Protein AF-A0A3P7LCR5-F1 (afdb_monomer_lite)

Sequence (101 aa):
MHDMRIAHLDLRPETILLQDTKLKLADFGQSRRLLRGLITGKIEGKIFSILTGISPFHGDSDRETLENVSNCAYSVKGEEWQPFTPEAADFVKSLLKEIPG

pLDDT: mean 75.98, std 11.28, range [44.53, 92.38]

InterPro domains:
  IPR000719 Protein kinase domain [PS50011] (1-101)
  IPR011009 Protein kinase-like domain superfamily [SSF56112] (1-97)

Foldseek 3Di:
DVVQQKDQLDDDPVQFDDDPNDTDGHDSVVMDHDDVQDDPDDRFLVLVCVQQVDGQLDDPDPVSSVVCSVVVNGDCPDPSNVVDDPVSVVVSCVSSDDRDD

Secondary structure (DSSP, 8-state):
-GGGTEE-S---GGGEEEETTEEEE--GGG-EEPBTTB--S----HHHHHHHSS-TT--SSHHHHHHHHHTT---S-SGGGTTS-HHHHHHHHHHS-----

Organism: Strongylus vulgaris (NCBI:txid40348)

Radius of gyration: 15.04 Å; chains: 1; bounding box: 44×30×28 Å

Structure (mmCIF, N/CA/C/O backbone):
data_AF-A0A3P7LCR5-F1
#
_entry.id   AF-A0A3P7LCR5-F1
#
loop_
_atom_site.group_PDB
_atom_site.id
_atom_site.type_symbol
_atom_site.label_atom_id
_atom_site.label_alt_id
_atom_site.label_comp_id
_atom_site.label_asym_id
_atom_site.label_entity_id
_atom_site.label_seq_id
_atom_site.pdbx_PDB_ins_code
_atom_site.Cartn_x
_atom_site.Cartn_y
_atom_site.Cartn_z
_atom_site.occupancy
_atom_site.B_iso_or_equiv
_atom_site.auth_seq_id
_atom_site.auth_comp_id
_atom_site.auth_asym_id
_atom_site.auth_atom_id
_atom_site.pdbx_PDB_model_num
ATOM 1 N N . MET A 1 1 ? -13.464 -10.059 -1.467 1.00 74.56 1 MET A N 1
ATOM 2 C CA . MET A 1 1 ? -13.281 -10.198 -2.937 1.00 74.56 1 MET A CA 1
ATOM 3 C C . MET A 1 1 ? -12.328 -11.328 -3.307 1.00 74.56 1 MET A C 1
ATOM 5 O O . MET A 1 1 ? -12.598 -12.022 -4.280 1.00 74.56 1 MET A O 1
ATOM 9 N N . HIS A 1 2 ? -11.250 -11.552 -2.548 1.00 75.56 2 HIS A N 1
ATOM 10 C CA . HIS A 1 2 ? -10.301 -12.635 -2.834 1.00 75.56 2 HIS A CA 1
ATOM 11 C C . HIS A 1 2 ? -10.913 -14.044 -2.743 1.00 75.56 2 HIS A C 1
ATOM 13 O O . HIS A 1 2 ? -10.542 -14.892 -3.548 1.00 75.56 2 HIS A O 1
ATOM 19 N N . ASP A 1 3 ? -11.943 -14.260 -1.916 1.00 75.50 3 ASP A N 1
ATOM 20 C CA . ASP A 1 3 ? -12.720 -15.518 -1.910 1.00 75.50 3 ASP A CA 1
ATOM 21 C C . ASP A 1 3 ? -13.408 -15.800 -3.255 1.00 75.50 3 ASP A C 1
ATOM 23 O O . ASP A 1 3 ? -13.591 -16.945 -3.655 1.00 75.50 3 ASP A O 1
ATOM 27 N N . MET A 1 4 ? -13.729 -14.741 -4.004 1.00 77.06 4 MET A N 1
ATOM 28 C CA . MET A 1 4 ? -14.276 -14.821 -5.362 1.00 77.06 4 MET A CA 1
ATOM 29 C C . MET A 1 4 ? -13.181 -14.819 -6.438 1.00 77.06 4 MET A C 1
ATOM 31 O O . MET A 1 4 ? -13.481 -14.749 -7.629 1.00 77.06 4 MET A O 1
ATOM 35 N N . ARG A 1 5 ? -11.906 -14.880 -6.033 1.00 75.12 5 ARG A N 1
ATOM 36 C CA . ARG A 1 5 ? -10.725 -14.750 -6.895 1.00 75.12 5 ARG A CA 1
ATOM 37 C C . ARG A 1 5 ? -10.721 -13.455 -7.707 1.00 75.12 5 ARG A C 1
ATOM 39 O O . ARG A 1 5 ? -10.341 -13.480 -8.867 1.00 75.12 5 ARG A O 1
ATOM 46 N N . ILE A 1 6 ? -11.144 -12.325 -7.143 1.00 77.19 6 ILE A N 1
ATOM 47 C CA . ILE A 1 6 ? -11.107 -11.019 -7.827 1.00 77.19 6 ILE A CA 1
ATOM 48 C C . ILE A 1 6 ? -10.173 -10.081 -7.069 1.00 77.19 6 ILE A C 1
ATOM 50 O O . ILE A 1 6 ? -10.373 -9.866 -5.874 1.00 77.19 6 ILE A O 1
ATOM 54 N N . ALA A 1 7 ? -9.198 -9.504 -7.769 1.00 78.94 7 ALA A N 1
ATOM 55 C CA . ALA A 1 7 ? -8.350 -8.425 -7.273 1.00 78.94 7 ALA A CA 1
ATOM 56 C C . ALA A 1 7 ? -8.829 -7.078 -7.829 1.00 78.94 7 ALA A C 1
ATOM 58 O O . ALA A 1 7 ? -9.170 -6.994 -9.007 1.00 78.94 7 ALA A O 1
ATOM 59 N N . HIS A 1 8 ? -8.853 -6.039 -6.988 1.00 82.62 8 HIS A N 1
ATOM 60 C CA . HIS A 1 8 ? -9.349 -4.707 -7.363 1.00 82.62 8 HIS A CA 1
ATOM 61 C C . HIS A 1 8 ? -8.360 -3.916 -8.238 1.00 82.62 8 HIS A C 1
ATOM 63 O O . HIS A 1 8 ? -8.770 -3.188 -9.134 1.00 82.62 8 HIS A O 1
ATOM 69 N N . LEU A 1 9 ? -7.057 -4.087 -7.979 1.00 77.69 9 LEU A N 1
ATOM 70 C CA . LEU A 1 9 ? -5.901 -3.469 -8.659 1.00 77.69 9 LEU A CA 1
ATOM 71 C C . LEU A 1 9 ? -5.782 -1.939 -8.603 1.00 77.69 9 LEU A C 1
ATOM 73 O O . LEU A 1 9 ? -4.734 -1.414 -8.959 1.00 77.69 9 LEU A O 1
ATOM 77 N N . ASP A 1 10 ? -6.798 -1.228 -8.122 1.00 79.38 10 ASP A N 1
ATOM 78 C CA . ASP A 1 10 ? -6.751 0.234 -8.007 1.00 79.38 10 ASP A CA 1
ATOM 79 C C . ASP A 1 10 ? -7.285 0.739 -6.661 1.00 79.38 10 ASP A C 1
ATOM 81 O O . ASP A 1 10 ? -8.163 1.587 -6.600 1.00 79.38 10 ASP A O 1
ATOM 85 N N . LEU A 1 11 ? -6.790 0.174 -5.557 1.00 76.25 11 LEU A N 1
ATOM 86 C CA . LEU A 1 11 ? -7.156 0.652 -4.221 1.00 76.25 11 LEU A CA 1
ATOM 87 C C . LEU A 1 11 ? -6.486 1.999 -3.934 1.00 76.25 11 LEU A C 1
ATOM 89 O O . LEU A 1 11 ? -5.261 2.088 -3.838 1.00 76.25 11 LEU A O 1
ATOM 93 N N . ARG A 1 12 ? -7.312 3.033 -3.779 1.00 75.31 12 ARG A N 1
ATOM 94 C CA . ARG A 1 12 ? -6.929 4.401 -3.398 1.00 75.31 12 ARG A CA 1
ATOM 95 C C . ARG A 1 12 ? -8.018 5.033 -2.516 1.00 75.31 12 ARG A C 1
ATOM 97 O O . ARG A 1 12 ? -9.157 4.565 -2.582 1.00 75.31 12 ARG A O 1
ATOM 104 N N . PRO A 1 13 ? -7.730 6.068 -1.706 1.00 76.75 13 PRO A N 1
ATOM 105 C CA . PRO A 1 13 ? -8.726 6.719 -0.852 1.00 76.75 13 PRO A CA 1
ATOM 106 C C . PRO A 1 13 ? -10.002 7.119 -1.597 1.00 76.75 13 PRO A C 1
ATOM 108 O O . PRO A 1 13 ? -11.097 6.909 -1.091 1.00 76.75 13 PRO A O 1
ATOM 111 N N . GLU A 1 14 ? -9.876 7.588 -2.839 1.00 82.00 14 GLU A N 1
ATOM 112 C CA . GLU A 1 14 ? -11.000 7.998 -3.687 1.00 82.00 14 GLU A CA 1
ATOM 113 C C . GLU A 1 14 ? -11.927 6.831 -4.066 1.00 82.00 14 GLU A C 1
ATOM 115 O O . GLU A 1 14 ? -13.099 7.036 -4.374 1.00 82.00 14 GLU A O 1
ATOM 120 N N . THR A 1 15 ? -11.417 5.597 -4.024 1.00 85.75 15 THR A N 1
ATOM 121 C CA . THR A 1 15 ? -12.181 4.369 -4.299 1.00 85.75 15 THR A CA 1
ATOM 122 C C . THR A 1 15 ? -12.855 3.790 -3.053 1.00 85.75 15 THR A C 1
ATOM 124 O O . THR A 1 15 ? -13.617 2.831 -3.160 1.00 85.75 15 THR A O 1
ATOM 127 N N . ILE A 1 16 ? -12.607 4.361 -1.867 1.00 85.94 16 ILE A N 1
ATOM 128 C CA . ILE A 1 16 ? -13.212 3.945 -0.597 1.00 85.94 16 ILE A CA 1
ATOM 129 C C . ILE A 1 16 ? -14.275 4.977 -0.214 1.00 85.94 16 ILE A C 1
ATOM 131 O O . ILE A 1 16 ? -13.981 6.054 0.294 1.00 85.94 16 ILE A O 1
ATOM 135 N N . LEU A 1 17 ? -15.537 4.635 -0.447 1.00 86.19 17 LEU A N 1
ATOM 136 C CA . LEU A 1 17 ? -16.679 5.504 -0.190 1.00 86.19 17 LEU A CA 1
ATOM 137 C C . LEU A 1 17 ? -17.314 5.190 1.165 1.00 86.19 17 LEU A C 1
ATOM 139 O O . LEU A 1 17 ? -17.428 4.027 1.552 1.00 86.19 17 LEU A O 1
ATOM 143 N N . LEU A 1 18 ? -17.798 6.217 1.860 1.00 86.38 18 LEU A N 1
ATOM 144 C CA . LEU A 1 18 ? -18.623 6.060 3.056 1.00 86.38 18 LEU A CA 1
ATOM 145 C C . LEU A 1 18 ? -20.099 6.216 2.676 1.00 86.38 18 LEU A C 1
ATOM 147 O O . LEU A 1 18 ? -20.509 7.268 2.192 1.00 86.38 18 LEU A O 1
ATOM 151 N N . GLN A 1 19 ? -20.899 5.174 2.904 1.00 86.50 19 GLN A N 1
ATOM 152 C CA . GLN A 1 19 ? -22.356 5.247 2.815 1.00 86.50 19 GLN A CA 1
ATOM 153 C C . GLN A 1 19 ? -22.951 4.894 4.176 1.00 86.50 19 GLN A C 1
ATOM 155 O O . GLN A 1 19 ? -22.766 3.779 4.668 1.00 86.50 19 GLN A O 1
ATOM 160 N N . ASP A 1 20 ? -23.659 5.851 4.773 1.00 91.81 20 ASP A N 1
ATOM 161 C CA . ASP A 1 20 ? -24.109 5.802 6.163 1.00 91.81 20 ASP A CA 1
ATOM 162 C C . ASP A 1 20 ? -22.917 5.555 7.110 1.00 91.81 20 ASP A C 1
ATOM 164 O O . ASP A 1 20 ? -22.062 6.419 7.283 1.00 91.81 20 ASP A O 1
ATOM 168 N N . THR A 1 21 ? -22.821 4.354 7.680 1.00 87.00 21 THR A N 1
ATOM 169 C CA . THR A 1 21 ? -21.734 3.901 8.564 1.00 87.00 21 THR A CA 1
ATOM 170 C C . THR A 1 21 ? -20.903 2.774 7.951 1.00 87.00 21 THR A C 1
ATOM 172 O O . THR A 1 21 ? -20.118 2.122 8.641 1.00 87.00 21 THR A O 1
ATOM 175 N N . LYS A 1 22 ? -21.086 2.497 6.655 1.00 74.69 22 LYS A N 1
ATOM 176 C CA . LYS A 1 22 ? -20.437 1.386 5.957 1.00 74.69 22 LYS A CA 1
ATOM 177 C C . LYS A 1 22 ? -19.476 1.909 4.900 1.00 74.69 22 LYS A C 1
ATOM 179 O O . LYS A 1 22 ? -19.874 2.631 3.987 1.00 74.69 22 LYS A O 1
ATOM 184 N N . LEU A 1 23 ? -18.221 1.477 4.996 1.00 81.88 23 LEU A N 1
ATOM 185 C CA . LEU A 1 23 ? -17.247 1.651 3.924 1.00 81.88 23 LEU A CA 1
ATOM 186 C C . LEU A 1 23 ? -17.595 0.723 2.754 1.00 81.88 23 LEU A C 1
ATOM 188 O O . LEU A 1 23 ? -17.915 -0.454 2.947 1.00 81.88 23 LEU A O 1
ATOM 192 N N . LYS A 1 24 ? -17.528 1.256 1.538 1.00 84.56 24 LYS A N 1
ATOM 193 C CA . LYS A 1 24 ? -17.770 0.547 0.283 1.00 84.56 24 LYS A CA 1
ATOM 194 C C . LYS A 1 24 ? -16.639 0.828 -0.691 1.00 84.56 24 LYS A C 1
ATOM 196 O O . LYS A 1 24 ? -16.185 1.958 -0.805 1.00 84.56 24 LYS A O 1
ATOM 201 N N . LEU A 1 25 ? -16.219 -0.202 -1.415 1.00 85.38 25 LEU A N 1
ATOM 202 C CA . LEU A 1 25 ? -15.297 -0.039 -2.533 1.00 85.38 25 LEU A CA 1
ATOM 203 C C . LEU A 1 25 ? -16.069 0.366 -3.790 1.00 85.38 25 LEU A C 1
ATOM 205 O O . LEU A 1 25 ? -17.168 -0.139 -4.038 1.00 85.38 25 LEU A O 1
ATOM 209 N N . ALA A 1 26 ? -15.482 1.265 -4.566 1.00 86.50 26 ALA A N 1
ATOM 210 C CA . ALA A 1 26 ? -15.964 1.747 -5.849 1.00 86.50 26 ALA A CA 1
ATOM 211 C C . ALA A 1 26 ? -14.837 1.696 -6.890 1.00 86.50 26 ALA A C 1
ATOM 213 O O . ALA A 1 26 ? -13.687 1.451 -6.552 1.00 86.50 26 ALA A O 1
ATOM 214 N N . ASP A 1 27 ? -15.181 1.947 -8.152 1.00 86.69 27 ASP A N 1
ATOM 215 C CA . ASP A 1 27 ? -14.243 1.941 -9.283 1.00 86.69 27 ASP A CA 1
ATOM 216 C C . ASP A 1 27 ? -13.533 0.594 -9.526 1.00 86.69 27 ASP A C 1
ATOM 218 O O . ASP A 1 27 ? -12.323 0.421 -9.401 1.00 86.69 27 ASP A O 1
ATOM 222 N N . PHE A 1 28 ? -14.321 -0.386 -9.967 1.00 88.31 28 PHE A N 1
ATOM 223 C CA . PHE A 1 28 ? -13.831 -1.712 -10.341 1.00 88.31 28 PHE A CA 1
ATOM 224 C C . PHE A 1 28 ? -13.263 -1.763 -11.770 1.00 88.31 28 PHE A C 1
ATOM 226 O O . PHE A 1 28 ? -13.058 -2.858 -12.299 1.00 88.31 28 PHE A O 1
ATOM 233 N N . GLY A 1 29 ? -12.999 -0.620 -12.422 1.00 85.75 29 GLY A N 1
ATOM 234 C CA . GLY A 1 29 ? -12.548 -0.579 -13.821 1.00 85.75 29 GLY A CA 1
ATOM 235 C C . GLY A 1 29 ? -11.252 -1.363 -14.065 1.00 85.75 29 GLY A C 1
ATOM 236 O O . GLY A 1 29 ? -11.065 -1.982 -15.117 1.00 85.75 29 GLY A O 1
ATOM 237 N N . GLN A 1 30 ? -10.387 -1.425 -13.051 1.00 79.75 30 GLN A N 1
ATOM 238 C CA . GLN A 1 30 ? -9.142 -2.196 -13.092 1.00 79.75 30 GLN A CA 1
ATOM 239 C C . GLN A 1 30 ? -9.233 -3.575 -12.447 1.00 79.75 30 GLN A C 1
ATOM 241 O O . GLN A 1 30 ? -8.256 -4.319 -12.462 1.00 79.75 30 GLN A O 1
ATOM 246 N N . SER A 1 31 ? -10.400 -3.982 -11.952 1.00 83.94 31 SER A N 1
ATOM 247 C CA . SER A 1 31 ? -10.535 -5.286 -11.311 1.00 83.94 31 SER A CA 1
ATOM 248 C C . SER A 1 31 ? -10.275 -6.430 -12.294 1.00 83.94 31 SER A C 1
ATOM 250 O O . SER A 1 31 ? -10.674 -6.382 -13.463 1.00 83.94 31 SER A O 1
ATOM 252 N N . ARG A 1 32 ? -9.598 -7.485 -11.831 1.00 76.81 32 ARG A N 1
ATOM 253 C CA . ARG A 1 32 ? -9.287 -8.684 -12.625 1.00 76.81 32 ARG A CA 1
ATOM 254 C C . ARG A 1 32 ? -9.529 -9.951 -11.820 1.00 76.81 32 ARG A C 1
ATOM 256 O O . ARG A 1 32 ? -9.290 -9.999 -10.613 1.00 76.81 32 ARG A O 1
ATOM 263 N N . ARG A 1 33 ? -9.986 -11.001 -12.508 1.00 77.19 33 ARG A N 1
ATOM 264 C CA . ARG A 1 33 ? -10.121 -12.333 -11.918 1.00 77.19 33 ARG A CA 1
ATOM 265 C C . ARG A 1 33 ? -8.761 -13.026 -11.900 1.00 77.19 33 ARG A C 1
ATOM 267 O O . ARG A 1 33 ? -8.111 -13.142 -12.932 1.00 77.19 33 ARG A O 1
ATOM 274 N N . LEU A 1 34 ? -8.368 -13.502 -10.730 1.00 66.94 34 LEU A N 1
ATOM 275 C CA . LEU A 1 34 ? -7.160 -14.273 -10.494 1.00 66.94 34 LEU A CA 1
ATOM 276 C C . LEU A 1 34 ? -7.327 -15.671 -11.084 1.00 66.94 34 LEU A C 1
ATOM 278 O O . LEU A 1 34 ? -8.224 -16.428 -10.693 1.00 66.94 34 LEU A O 1
ATOM 282 N N . LEU A 1 35 ? -6.435 -16.037 -11.997 1.00 62.81 35 LEU A N 1
ATOM 283 C CA . LEU A 1 35 ? -6.290 -17.410 -12.466 1.00 62.81 35 LEU A CA 1
ATOM 284 C C . LEU A 1 35 ? -5.122 -18.030 -11.703 1.00 62.81 35 LEU A C 1
ATOM 286 O O . LEU A 1 35 ? -4.006 -17.530 -11.758 1.00 62.81 35 LEU A O 1
ATOM 290 N N . ARG A 1 36 ? -5.394 -19.102 -10.949 1.00 64.56 36 ARG A N 1
ATOM 291 C CA . ARG A 1 36 ? -4.402 -19.790 -10.095 1.00 64.56 36 ARG A CA 1
ATOM 292 C C . ARG A 1 36 ? -3.707 -18.888 -9.057 1.00 64.56 36 ARG A C 1
ATOM 294 O O . ARG A 1 36 ? -2.610 -19.195 -8.630 1.00 64.56 36 ARG A O 1
ATOM 301 N N . GLY A 1 37 ? -4.350 -17.797 -8.639 1.00 55.97 37 GLY A N 1
ATOM 302 C CA . GLY A 1 37 ? -3.786 -16.860 -7.659 1.00 55.97 37 GLY A CA 1
ATOM 303 C C . GLY A 1 37 ? -2.873 -15.788 -8.257 1.00 55.97 37 GLY A C 1
ATOM 304 O O . GLY A 1 37 ? -2.521 -14.857 -7.545 1.00 55.97 37 GLY A O 1
ATOM 305 N N . LEU A 1 38 ? -2.568 -15.850 -9.558 1.00 53.47 38 LEU A N 1
ATOM 306 C CA . LEU A 1 38 ? -1.705 -14.880 -10.227 1.00 53.47 38 LEU A CA 1
ATOM 307 C C . LEU A 1 38 ? -2.520 -13.732 -10.835 1.00 53.47 38 LEU A C 1
ATOM 309 O O . LEU A 1 38 ? -3.494 -13.945 -11.566 1.00 53.47 38 LEU A O 1
ATOM 313 N N . ILE A 1 39 ? -2.081 -12.505 -10.551 1.00 53.12 39 ILE A N 1
ATOM 314 C CA . ILE A 1 39 ? -2.414 -11.318 -11.340 1.00 53.12 39 ILE A CA 1
ATOM 315 C C . ILE A 1 39 ? -1.339 -11.220 -12.418 1.00 53.12 39 ILE A C 1
ATOM 317 O O . ILE A 1 39 ? -0.183 -10.945 -12.118 1.00 53.12 39 ILE A O 1
ATOM 321 N N . THR A 1 40 ? -1.690 -11.435 -13.682 1.00 47.91 40 THR A N 1
ATOM 322 C CA . THR A 1 40 ? -0.771 -11.156 -14.792 1.00 47.91 40 THR A CA 1
ATOM 323 C C . THR A 1 40 ? -0.785 -9.648 -15.061 1.00 47.91 40 THR A C 1
ATOM 325 O O . THR A 1 40 ? -1.631 -9.164 -15.814 1.00 47.91 40 THR A O 1
ATOM 328 N N . GLY A 1 41 ? 0.080 -8.882 -14.391 1.00 51.12 41 GLY A N 1
ATOM 329 C CA . GLY A 1 41 ? 0.161 -7.427 -14.558 1.00 51.12 41 GLY A CA 1
ATOM 330 C C . GLY A 1 41 ? 1.118 -6.744 -13.579 1.00 51.12 41 GLY A C 1
ATOM 331 O O . GLY A 1 41 ? 1.499 -7.317 -12.565 1.00 51.12 41 GLY A O 1
ATOM 332 N N . LYS A 1 42 ? 1.508 -5.506 -13.895 1.00 48.09 42 LYS A N 1
ATOM 333 C CA . LYS A 1 42 ? 2.380 -4.668 -13.063 1.00 48.09 42 LYS A CA 1
ATOM 334 C C . LYS A 1 42 ? 1.625 -4.236 -11.798 1.00 48.09 42 LYS A C 1
ATOM 336 O O . LYS A 1 42 ? 0.598 -3.569 -11.904 1.00 48.09 42 LYS A O 1
ATOM 341 N N . ILE A 1 43 ? 2.110 -4.624 -10.619 1.00 51.97 43 ILE A N 1
ATOM 342 C CA . ILE A 1 43 ? 1.566 -4.157 -9.337 1.00 51.97 43 ILE A CA 1
ATOM 343 C C . ILE A 1 43 ? 2.223 -2.811 -9.024 1.00 51.97 43 ILE A C 1
ATOM 345 O O . ILE A 1 43 ? 3.429 -2.737 -8.810 1.00 51.97 43 ILE A O 1
ATOM 349 N N . GLU A 1 44 ? 1.441 -1.734 -9.027 1.00 56.28 44 GLU A N 1
ATOM 350 C CA . GLU A 1 44 ? 1.913 -0.404 -8.634 1.00 56.28 44 GLU A CA 1
ATOM 351 C C . GLU A 1 44 ? 1.523 -0.155 -7.172 1.00 56.28 44 GLU A C 1
ATOM 353 O O . GLU A 1 44 ? 0.341 -0.123 -6.830 1.00 56.28 44 GLU A O 1
ATOM 358 N N . GLY A 1 45 ? 2.514 -0.016 -6.287 1.00 58.09 45 GLY A N 1
ATOM 359 C CA . GLY A 1 45 ? 2.325 0.138 -4.840 1.00 58.09 45 GLY A CA 1
ATOM 360 C C . GLY A 1 45 ? 1.815 1.522 -4.419 1.00 58.09 45 GLY A C 1
ATOM 361 O O . GLY A 1 45 ? 2.470 2.216 -3.646 1.00 58.09 45 GLY A O 1
ATOM 362 N N . LYS A 1 46 ? 0.637 1.921 -4.914 1.00 64.62 46 LYS A N 1
ATOM 363 C CA . LYS A 1 46 ? 0.062 3.266 -4.731 1.00 64.62 46 LYS A CA 1
ATOM 364 C C . LYS A 1 46 ? -0.232 3.628 -3.269 1.00 64.62 46 LYS A C 1
ATOM 366 O O . LYS A 1 46 ? -0.141 4.793 -2.899 1.00 64.62 46 LYS A O 1
ATOM 371 N N . ILE A 1 47 ? -0.557 2.655 -2.417 1.00 64.31 47 ILE A N 1
ATOM 372 C CA . ILE A 1 47 ? -0.881 2.914 -1.001 1.00 64.31 47 ILE A CA 1
ATOM 373 C C . ILE A 1 47 ? 0.359 3.293 -0.188 1.00 64.31 47 ILE A C 1
ATOM 375 O O . ILE A 1 47 ? 0.274 4.191 0.644 1.00 64.31 47 ILE A O 1
ATOM 379 N N . PHE A 1 48 ? 1.515 2.683 -0.469 1.00 65.50 48 PHE A N 1
ATOM 380 C CA . PHE A 1 48 ? 2.775 3.078 0.164 1.00 65.50 48 PHE A CA 1
ATOM 381 C C . PHE A 1 48 ? 3.078 4.548 -0.150 1.00 65.50 48 PHE A C 1
ATOM 383 O O . PHE A 1 48 ? 3.283 5.338 0.766 1.00 65.50 48 PHE A O 1
ATOM 390 N N . SER A 1 49 ? 2.985 4.937 -1.427 1.00 63.56 49 SER A N 1
ATOM 391 C CA . SER A 1 49 ? 3.232 6.320 -1.848 1.00 63.56 49 SER A CA 1
ATOM 392 C C . SER A 1 49 ? 2.239 7.335 -1.292 1.00 63.56 49 SER A C 1
ATOM 394 O O . SER A 1 49 ? 2.595 8.494 -1.136 1.00 63.56 49 SER A O 1
ATOM 396 N N . ILE A 1 50 ? 1.008 6.929 -0.975 1.00 68.75 50 ILE A N 1
ATOM 397 C CA . ILE A 1 50 ? 0.022 7.829 -0.359 1.00 68.75 50 ILE A CA 1
ATOM 398 C C . ILE A 1 50 ? 0.360 8.101 1.108 1.00 68.75 50 ILE A C 1
ATOM 400 O O . ILE A 1 50 ? 0.123 9.206 1.584 1.00 68.75 50 ILE A O 1
ATOM 404 N N . LEU A 1 51 ? 0.909 7.114 1.821 1.00 69.88 51 LEU A N 1
ATOM 405 C CA . LEU A 1 51 ? 1.302 7.296 3.216 1.00 69.88 51 LEU A CA 1
ATOM 406 C C . LEU A 1 51 ? 2.601 8.092 3.321 1.00 69.88 51 LEU A C 1
ATOM 408 O O . LEU A 1 51 ? 2.652 9.083 4.034 1.00 69.88 51 LEU A O 1
ATOM 412 N N . THR A 1 52 ? 3.639 7.699 2.587 1.00 73.75 52 THR A N 1
ATOM 413 C CA . THR A 1 52 ? 4.981 8.272 2.771 1.00 73.75 52 THR A CA 1
ATOM 414 C C . THR A 1 52 ? 5.302 9.417 1.813 1.00 73.75 52 THR A C 1
ATOM 416 O O . THR A 1 52 ? 6.266 10.141 2.032 1.00 73.75 52 THR A O 1
ATOM 419 N N . GLY A 1 53 ? 4.540 9.575 0.725 1.00 74.44 53 GLY A N 1
ATOM 420 C CA . GLY A 1 53 ? 4.899 10.454 -0.394 1.00 74.44 53 GLY A CA 1
ATOM 421 C C . GLY A 1 53 ? 6.012 9.895 -1.292 1.00 74.44 53 GLY A C 1
ATOM 422 O O . GLY A 1 53 ? 6.432 10.571 -2.229 1.00 74.44 53 GLY A O 1
ATOM 423 N N . ILE A 1 54 ? 6.491 8.673 -1.029 1.00 76.12 54 ILE A N 1
ATOM 424 C CA . ILE A 1 54 ? 7.675 8.075 -1.660 1.00 76.12 54 ILE A CA 1
ATOM 425 C C . ILE A 1 54 ? 7.286 6.748 -2.327 1.00 76.12 54 ILE A C 1
ATOM 427 O O . ILE A 1 54 ? 6.427 6.015 -1.842 1.00 76.12 54 ILE A O 1
ATOM 431 N N . SER A 1 55 ? 7.900 6.415 -3.465 1.00 81.31 55 SER A N 1
ATOM 432 C CA . SER A 1 55 ? 7.709 5.094 -4.084 1.00 81.31 55 SER A CA 1
ATOM 433 C C . SER A 1 55 ? 8.189 3.979 -3.136 1.00 81.31 55 SER A C 1
ATOM 435 O O . SER A 1 55 ? 9.283 4.106 -2.593 1.00 81.31 5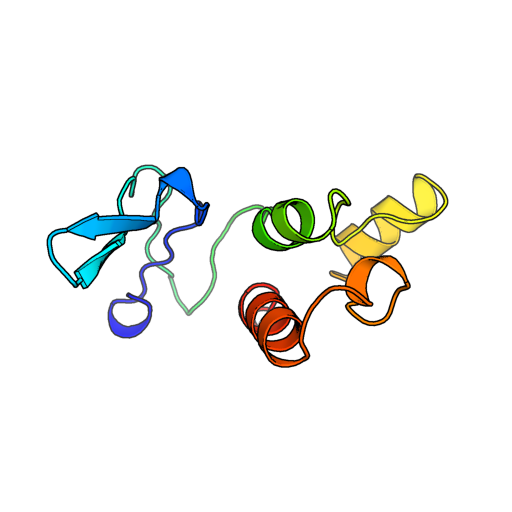5 SER A O 1
ATOM 437 N N . PRO A 1 56 ? 7.464 2.851 -2.982 1.00 78.94 56 PRO A N 1
ATOM 438 C CA . PRO A 1 56 ? 7.924 1.714 -2.170 1.00 78.94 56 PRO A CA 1
ATOM 439 C C . PRO A 1 56 ? 9.270 1.135 -2.620 1.00 78.94 56 PRO A C 1
ATOM 441 O O . PRO A 1 56 ? 9.944 0.485 -1.832 1.00 78.94 56 PRO A O 1
ATOM 444 N N . PHE A 1 57 ? 9.646 1.369 -3.880 1.00 84.19 57 PHE A N 1
ATOM 445 C CA . PHE A 1 57 ? 10.888 0.884 -4.479 1.00 84.19 57 PHE A CA 1
ATOM 446 C C . PHE A 1 57 ? 11.935 1.991 -4.649 1.00 84.19 57 PHE A C 1
ATOM 448 O O . PHE A 1 57 ? 12.901 1.802 -5.380 1.00 84.19 57 PH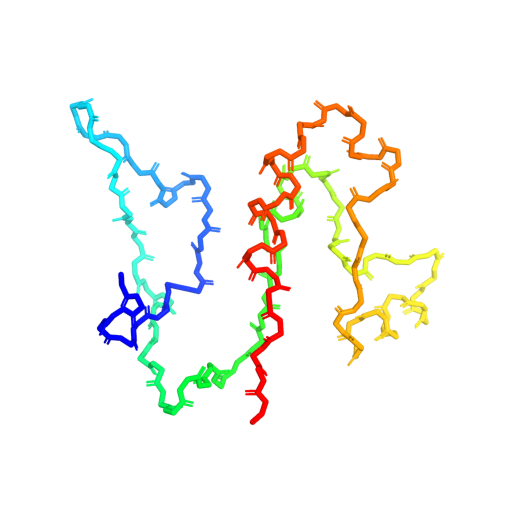E A O 1
ATOM 455 N N . HIS A 1 58 ? 11.724 3.166 -4.050 1.00 85.00 58 HIS A N 1
ATOM 456 C CA . HIS A 1 58 ? 12.686 4.262 -4.124 1.00 85.00 58 HIS A CA 1
ATOM 457 C C . HIS A 1 58 ? 14.033 3.829 -3.531 1.00 85.00 58 HIS A C 1
ATOM 459 O O . HIS A 1 58 ? 14.072 3.220 -2.465 1.00 85.00 58 HIS A O 1
ATOM 465 N N . GLY A 1 59 ? 15.116 4.123 -4.243 1.00 84.00 59 GLY A N 1
ATOM 466 C CA . GLY A 1 59 ? 16.488 4.024 -3.750 1.00 84.00 59 GLY A CA 1
ATOM 467 C C . GLY A 1 59 ? 17.231 5.334 -3.997 1.00 84.00 59 GLY A C 1
ATOM 468 O O . GLY A 1 59 ? 16.752 6.186 -4.751 1.00 84.00 59 GLY A O 1
ATOM 469 N N . ASP A 1 60 ? 18.425 5.468 -3.427 1.00 88.06 60 ASP A N 1
ATOM 470 C CA . ASP A 1 60 ? 19.255 6.678 -3.514 1.00 88.06 60 ASP A CA 1
ATOM 471 C C . ASP A 1 60 ? 19.795 6.924 -4.939 1.00 88.06 60 ASP A C 1
ATOM 473 O O . ASP A 1 60 ? 20.338 7.986 -5.252 1.00 88.06 60 ASP A O 1
ATOM 477 N N . SER A 1 61 ? 19.645 5.940 -5.834 1.00 90.88 61 SER A N 1
ATOM 478 C CA . SER A 1 61 ? 19.969 6.039 -7.258 1.00 90.88 61 SER A CA 1
ATOM 479 C C . SER A 1 61 ? 18.954 5.310 -8.144 1.00 90.88 61 SER A C 1
ATOM 481 O O . SER A 1 61 ? 18.246 4.402 -7.701 1.00 90.88 61 SER A O 1
ATOM 483 N N . ASP A 1 62 ? 18.940 5.637 -9.440 1.00 90.06 62 ASP A N 1
ATOM 484 C CA . ASP A 1 62 ? 18.128 4.928 -10.441 1.00 90.06 62 ASP A CA 1
ATOM 485 C C . ASP A 1 62 ? 18.452 3.428 -10.484 1.00 90.06 62 ASP A C 1
ATOM 487 O O . ASP A 1 62 ? 17.559 2.592 -10.612 1.00 90.06 62 ASP A O 1
ATOM 491 N N . ARG A 1 63 ? 19.738 3.076 -10.341 1.00 92.38 63 ARG A N 1
ATOM 492 C CA . ARG A 1 63 ? 20.208 1.684 -10.333 1.00 92.38 63 ARG A CA 1
ATOM 493 C C . ARG A 1 63 ? 19.600 0.908 -9.168 1.00 92.38 63 ARG A C 1
ATOM 495 O O . ARG A 1 63 ? 19.077 -0.181 -9.368 1.00 92.38 63 ARG A O 1
ATOM 502 N N . GLU A 1 64 ? 19.653 1.490 -7.976 1.00 88.88 64 GLU A N 1
ATOM 503 C CA . GLU A 1 64 ? 19.074 0.902 -6.769 1.00 88.88 64 GLU A CA 1
ATOM 504 C C . GLU A 1 64 ? 17.547 0.822 -6.861 1.00 88.88 64 GLU A C 1
ATOM 506 O O . GLU A 1 64 ? 16.964 -0.211 -6.553 1.00 88.88 64 GLU A O 1
ATOM 511 N N . THR A 1 65 ? 16.897 1.865 -7.385 1.00 86.12 65 THR A N 1
ATOM 512 C CA . THR A 1 65 ? 15.447 1.865 -7.622 1.00 86.12 65 THR A CA 1
ATOM 513 C C . THR A 1 65 ? 15.034 0.714 -8.548 1.00 86.12 65 THR A C 1
ATOM 515 O O . THR A 1 65 ? 14.063 0.006 -8.279 1.00 86.12 65 THR A O 1
ATOM 518 N N . LEU A 1 66 ? 15.781 0.480 -9.632 1.00 84.06 66 LEU A N 1
ATOM 519 C CA . LEU A 1 66 ? 15.529 -0.632 -10.553 1.00 84.06 66 LEU A CA 1
ATOM 520 C C . LEU A 1 66 ? 15.769 -2.002 -9.898 1.00 84.06 66 LEU A C 1
ATOM 522 O O . LEU A 1 66 ? 14.979 -2.922 -10.119 1.00 84.06 66 LEU A O 1
ATOM 526 N N . GLU A 1 67 ? 16.814 -2.140 -9.078 1.00 87.38 67 GLU A N 1
ATOM 527 C CA . GLU A 1 67 ? 17.065 -3.357 -8.289 1.00 87.38 67 GLU A CA 1
ATOM 528 C C . GLU A 1 67 ? 15.925 -3.626 -7.295 1.00 87.38 67 GLU A C 1
ATOM 530 O O . GLU A 1 67 ? 15.445 -4.759 -7.207 1.00 87.38 67 GLU A O 1
ATOM 535 N N . ASN A 1 68 ? 15.427 -2.592 -6.612 1.00 84.44 68 ASN A N 1
ATOM 536 C CA . ASN A 1 68 ? 14.302 -2.692 -5.684 1.00 84.44 68 ASN A CA 1
ATOM 537 C C . ASN A 1 68 ? 13.016 -3.133 -6.390 1.00 84.44 68 ASN A C 1
ATOM 539 O O . ASN A 1 68 ? 12.313 -4.011 -5.893 1.00 84.44 68 ASN A O 1
ATOM 543 N N . VAL A 1 69 ? 12.731 -2.601 -7.584 1.00 80.31 69 VAL A N 1
ATOM 544 C CA . VAL A 1 69 ? 11.598 -3.056 -8.408 1.00 80.31 69 VAL A CA 1
ATOM 545 C C . VAL A 1 69 ? 11.761 -4.524 -8.809 1.00 80.31 69 VAL A C 1
ATOM 547 O O . VAL A 1 69 ? 10.816 -5.299 -8.673 1.00 80.31 69 VAL A O 1
ATOM 550 N N . SER A 1 70 ? 12.945 -4.919 -9.290 1.00 78.44 70 SER A N 1
ATOM 551 C CA . SER A 1 70 ? 13.197 -6.288 -9.763 1.00 78.44 70 SER A CA 1
ATOM 552 C C . SER A 1 70 ? 13.077 -7.328 -8.652 1.00 78.44 70 SER A C 1
ATOM 554 O O . SER A 1 70 ? 12.609 -8.435 -8.902 1.00 78.44 70 SER A O 1
ATOM 556 N N . ASN A 1 71 ? 13.504 -6.977 -7.441 1.00 80.44 71 ASN A N 1
ATOM 557 C CA . ASN A 1 71 ? 13.478 -7.868 -6.283 1.00 80.44 71 ASN A CA 1
ATOM 558 C C . ASN A 1 71 ? 12.213 -7.705 -5.432 1.00 80.44 71 ASN A C 1
ATOM 560 O O . ASN A 1 71 ? 12.109 -8.333 -4.382 1.00 80.44 71 ASN A O 1
ATOM 564 N N . CYS A 1 72 ? 11.279 -6.839 -5.844 1.00 75.25 72 CYS A N 1
ATOM 565 C CA . CYS A 1 72 ? 10.134 -6.433 -5.027 1.00 75.25 72 CYS A CA 1
ATOM 566 C C . CYS A 1 72 ? 10.556 -5.998 -3.601 1.00 75.25 72 CYS A C 1
ATOM 568 O O . CYS A 1 72 ? 9.870 -6.273 -2.617 1.00 75.25 72 CYS A O 1
ATOM 570 N N . ALA A 1 73 ? 11.715 -5.345 -3.478 1.00 80.69 73 ALA A N 1
ATOM 571 C CA . ALA A 1 73 ? 12.303 -4.961 -2.203 1.00 80.69 73 ALA A CA 1
ATOM 572 C C . ALA A 1 73 ? 11.770 -3.593 -1.757 1.00 80.69 73 ALA A C 1
ATOM 574 O O . ALA A 1 73 ? 11.908 -2.600 -2.467 1.00 80.69 73 ALA A O 1
ATOM 575 N N . TYR A 1 74 ? 11.167 -3.551 -0.569 1.00 83.62 74 TYR A N 1
ATOM 576 C CA . TYR A 1 74 ? 10.667 -2.337 0.079 1.00 83.62 74 TYR A CA 1
ATOM 577 C C . TYR A 1 74 ? 10.899 -2.408 1.595 1.00 83.62 74 TYR A C 1
ATOM 579 O O . TYR A 1 74 ? 11.008 -3.493 2.173 1.00 83.62 74 TYR A O 1
ATOM 587 N N . SER A 1 75 ? 10.945 -1.252 2.261 1.00 82.69 75 SER A N 1
ATOM 588 C CA . SER A 1 75 ? 11.094 -1.146 3.717 1.00 82.69 75 SER A CA 1
ATOM 589 C C . SER A 1 75 ? 10.000 -0.267 4.311 1.00 82.69 75 SER A C 1
ATOM 591 O O . SER A 1 75 ? 9.630 0.750 3.741 1.00 82.69 75 SER A O 1
ATOM 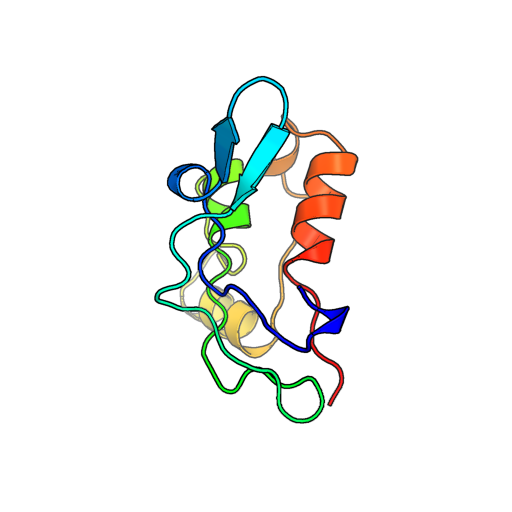593 N N . VAL A 1 76 ? 9.496 -0.657 5.481 1.00 82.50 76 VAL A N 1
ATOM 594 C CA . VAL A 1 76 ? 8.569 0.150 6.298 1.00 82.50 76 VAL A CA 1
ATOM 595 C C . VAL A 1 76 ? 9.199 0.562 7.632 1.00 82.50 76 VAL A C 1
ATOM 597 O O . VAL A 1 76 ? 8.521 0.709 8.645 1.00 82.50 76 VAL A O 1
ATOM 600 N N . LYS A 1 77 ? 10.535 0.635 7.656 1.00 82.06 77 LYS A N 1
ATOM 601 C CA . LYS A 1 77 ? 11.342 0.951 8.844 1.00 82.06 77 LYS A CA 1
ATOM 602 C C . LYS A 1 77 ? 12.131 2.263 8.716 1.00 82.06 77 LYS A C 1
ATOM 604 O O . LYS A 1 77 ? 12.919 2.556 9.608 1.00 82.06 77 LYS A O 1
ATOM 609 N N . GLY A 1 78 ? 11.976 2.997 7.613 1.00 81.31 78 GLY A N 1
ATOM 610 C CA . GLY A 1 78 ? 12.655 4.277 7.393 1.00 81.31 78 GLY A CA 1
ATOM 611 C C . GLY A 1 78 ? 12.067 5.424 8.225 1.00 81.31 78 GLY A C 1
ATOM 612 O O . GLY A 1 78 ? 11.028 5.267 8.870 1.00 81.31 78 GLY A O 1
ATOM 613 N N . GLU A 1 79 ? 12.736 6.580 8.233 1.00 83.38 79 GLU A N 1
ATOM 614 C CA . GLU A 1 79 ? 12.292 7.773 8.976 1.00 83.38 79 GLU A CA 1
ATOM 615 C C . GLU A 1 79 ? 10.921 8.277 8.511 1.00 83.38 79 GLU A C 1
ATOM 617 O O . GLU A 1 79 ? 10.124 8.754 9.318 1.00 83.38 79 GLU A O 1
ATOM 622 N N . GLU A 1 80 ? 10.598 8.079 7.234 1.00 80.12 80 GLU A N 1
ATOM 623 C CA . GLU A 1 80 ? 9.297 8.365 6.637 1.00 80.12 80 GLU A CA 1
ATOM 624 C C . GLU A 1 80 ? 8.150 7.570 7.282 1.00 80.12 80 GLU A C 1
ATOM 626 O O . GLU A 1 80 ? 6.991 7.963 7.164 1.00 80.12 80 GLU A O 1
ATOM 631 N N . TRP A 1 81 ? 8.461 6.485 8.005 1.00 81.94 81 TRP A N 1
ATOM 632 C CA . TRP A 1 81 ? 7.488 5.670 8.731 1.00 81.94 81 TRP A CA 1
ATOM 633 C C . TRP A 1 81 ? 7.284 6.076 10.195 1.00 81.94 81 TRP A C 1
ATOM 635 O O . TRP A 1 81 ? 6.304 5.640 10.795 1.00 81.94 81 TRP A O 1
ATOM 645 N N . GLN A 1 82 ? 8.139 6.938 10.764 1.00 84.94 82 GLN A N 1
ATOM 646 C CA . GLN A 1 82 ? 8.019 7.406 12.157 1.00 84.94 82 GLN A CA 1
ATOM 647 C C . GLN A 1 82 ? 6.643 7.996 12.521 1.00 84.94 82 GLN A C 1
ATOM 649 O O . GLN A 1 82 ? 6.173 7.734 13.629 1.00 84.94 82 GLN A O 1
ATOM 654 N N . PRO A 1 83 ? 5.967 8.769 11.644 1.00 83.94 83 PRO A N 1
ATOM 655 C CA . PRO A 1 83 ? 4.653 9.328 11.960 1.00 83.94 83 PRO A CA 1
ATOM 656 C C . PRO A 1 83 ? 3.514 8.296 11.962 1.00 83.94 83 PRO A C 1
ATOM 658 O O . PRO A 1 83 ? 2.402 8.624 12.377 1.00 83.94 83 PRO A O 1
ATOM 661 N N . PHE A 1 84 ? 3.751 7.076 11.467 1.00 82.06 84 PHE A N 1
ATOM 662 C CA . PHE A 1 84 ? 2.719 6.064 11.248 1.00 82.06 84 PHE A CA 1
ATOM 663 C C . PHE A 1 84 ? 2.784 4.943 12.283 1.00 82.06 84 PHE A C 1
ATOM 665 O O . PHE A 1 84 ? 3.834 4.616 12.833 1.00 82.06 84 PHE A O 1
ATOM 672 N N . THR A 1 85 ? 1.635 4.323 12.551 1.00 87.00 85 THR A N 1
ATOM 673 C CA . THR A 1 85 ? 1.555 3.243 13.536 1.00 87.00 85 THR 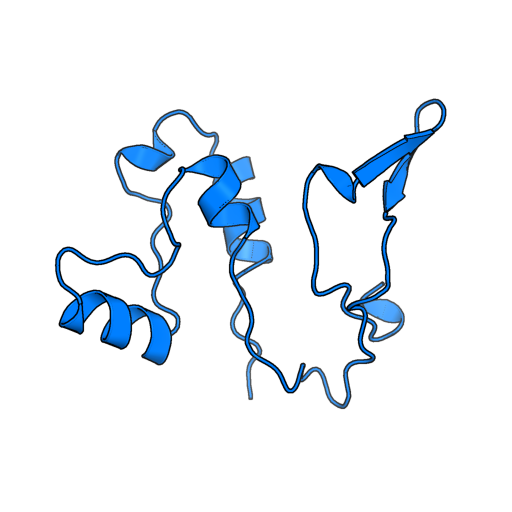A CA 1
ATOM 674 C C . THR A 1 85 ? 2.020 1.901 12.950 1.00 87.00 85 THR A C 1
ATOM 676 O O . THR A 1 85 ? 1.982 1.707 11.727 1.00 87.00 85 THR A O 1
ATOM 679 N N . PRO A 1 86 ? 2.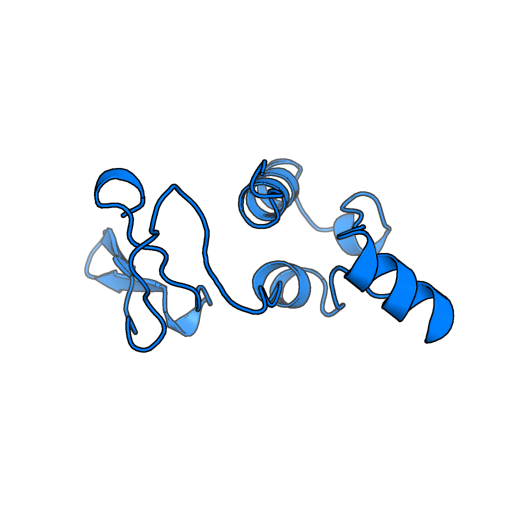410 0.928 13.795 1.00 83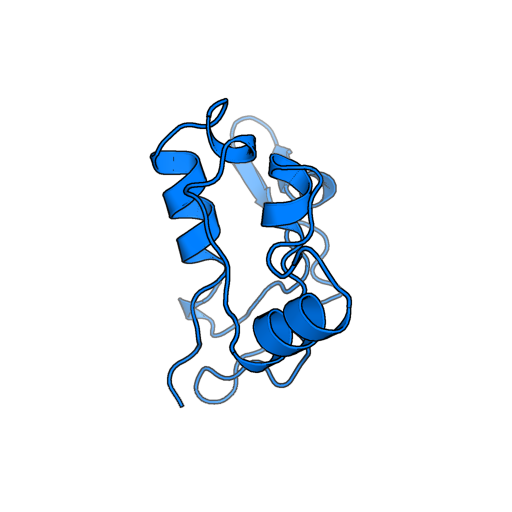.50 86 PRO A N 1
ATOM 680 C CA . PRO A 1 86 ? 2.744 -0.423 13.344 1.00 83.50 86 PRO A CA 1
ATOM 681 C C . PRO A 1 86 ? 1.625 -1.087 12.527 1.00 83.50 86 PRO A C 1
ATOM 683 O O . PRO A 1 86 ? 1.903 -1.799 11.564 1.00 83.50 86 PRO A O 1
ATOM 686 N N . GLU A 1 87 ? 0.360 -0.808 12.850 1.00 81.81 87 GLU A N 1
ATOM 687 C CA . GLU A 1 87 ? -0.805 -1.331 12.129 1.00 81.81 87 GLU A CA 1
ATOM 688 C C . GLU A 1 87 ? -0.888 -0.783 10.699 1.00 81.81 87 GLU A C 1
ATOM 690 O O . GLU A 1 87 ? -1.251 -1.516 9.779 1.00 81.81 87 GLU A O 1
ATOM 695 N N . ALA A 1 88 ? -0.517 0.485 10.484 1.00 75.75 88 ALA A N 1
ATOM 696 C CA . ALA A 1 88 ? -0.444 1.070 9.146 1.00 75.75 88 ALA A CA 1
ATOM 697 C C . ALA A 1 88 ? 0.667 0.411 8.310 1.00 75.75 88 ALA A C 1
ATOM 699 O O . ALA A 1 88 ? 0.461 0.091 7.137 1.00 75.75 88 ALA A O 1
ATOM 700 N N . ALA A 1 89 ? 1.819 0.134 8.929 1.00 78.81 89 ALA A N 1
ATOM 701 C CA . ALA A 1 89 ? 2.905 -0.602 8.289 1.00 78.81 89 ALA A CA 1
ATOM 702 C C . ALA A 1 89 ? 2.491 -2.043 7.938 1.00 78.81 89 ALA A C 1
ATOM 704 O O . ALA A 1 89 ? 2.769 -2.519 6.836 1.00 78.81 89 ALA A O 1
ATOM 705 N N . ASP A 1 90 ? 1.786 -2.737 8.832 1.00 79.56 90 ASP A N 1
ATOM 706 C CA . ASP A 1 90 ? 1.279 -4.090 8.582 1.00 79.56 90 ASP A CA 1
ATOM 707 C C . ASP A 1 90 ? 0.194 -4.121 7.502 1.00 79.56 90 ASP A C 1
ATOM 709 O O . ASP A 1 90 ? 0.178 -5.033 6.669 1.00 79.56 90 ASP A O 1
ATOM 713 N N . PHE A 1 91 ? -0.656 -3.095 7.439 1.00 75.50 91 PHE A N 1
ATOM 714 C CA . PHE A 1 91 ? -1.599 -2.916 6.340 1.00 75.50 91 PHE A CA 1
ATOM 715 C C . PHE A 1 91 ? -0.871 -2.806 4.994 1.00 75.50 91 PHE A C 1
ATOM 717 O O . PHE A 1 91 ? -1.206 -3.536 4.060 1.00 75.50 91 PHE A O 1
ATOM 724 N N . VAL A 1 92 ? 0.181 -1.990 4.897 1.00 75.62 92 VAL A N 1
ATOM 725 C CA . VAL A 1 92 ? 0.975 -1.857 3.662 1.00 75.62 92 VAL A CA 1
ATOM 726 C C . VAL A 1 92 ? 1.708 -3.144 3.293 1.00 75.62 92 VAL A C 1
ATOM 728 O O . VAL A 1 92 ? 1.626 -3.573 2.141 1.00 75.62 92 VAL A O 1
ATOM 731 N N . LYS A 1 93 ? 2.331 -3.831 4.259 1.00 75.12 93 LYS A N 1
ATOM 732 C CA . LYS A 1 93 ? 2.923 -5.163 4.024 1.00 75.12 93 LYS A CA 1
ATOM 733 C C . LYS A 1 93 ? 1.893 -6.165 3.517 1.00 75.12 93 LYS A C 1
ATOM 735 O O . LYS A 1 93 ? 2.220 -7.031 2.716 1.00 75.12 93 LYS A O 1
ATOM 740 N N . SER A 1 94 ? 0.644 -6.072 3.981 1.00 69.62 94 SER A N 1
ATOM 741 C CA . SER A 1 94 ? -0.433 -6.964 3.545 1.00 69.62 94 SER A CA 1
ATOM 742 C C . SER A 1 94 ? -0.853 -6.755 2.090 1.00 69.62 94 SER A C 1
ATOM 744 O O . SER A 1 94 ? -1.361 -7.692 1.472 1.00 69.62 94 SER A O 1
ATOM 746 N N . LEU A 1 95 ? -0.603 -5.560 1.550 1.00 67.44 95 LEU A N 1
ATOM 747 C CA . LEU A 1 95 ? -0.879 -5.185 0.164 1.00 67.44 95 LEU A CA 1
ATOM 748 C C . LEU A 1 95 ? 0.284 -5.529 -0.768 1.00 67.44 95 LEU A C 1
ATOM 750 O O . LEU A 1 95 ? 0.056 -5.947 -1.899 1.00 67.44 95 LEU A O 1
ATOM 754 N N . LEU A 1 96 ? 1.518 -5.382 -0.283 1.00 67.62 96 LEU A N 1
ATOM 755 C CA . LEU A 1 96 ? 2.758 -5.682 -1.002 1.00 67.62 96 LEU A CA 1
ATOM 756 C C . LEU A 1 96 ? 3.267 -7.095 -0.673 1.00 67.62 96 LEU A C 1
ATOM 758 O O . LEU A 1 96 ? 4.451 -7.307 -0.405 1.00 67.62 96 LEU A O 1
ATOM 762 N N . LYS A 1 97 ? 2.355 -8.072 -0.649 1.00 63.34 97 LYS A N 1
ATOM 763 C CA . LYS A 1 97 ? 2.727 -9.483 -0.526 1.00 63.34 97 LYS A CA 1
ATOM 764 C C . LYS A 1 97 ? 3.142 -10.010 -1.888 1.00 63.34 97 LYS A C 1
ATOM 766 O O . LYS A 1 97 ? 2.372 -9.931 -2.845 1.00 63.34 97 LYS A O 1
ATOM 771 N N . GLU A 1 98 ? 4.336 -10.583 -1.949 1.00 56.81 98 GLU A N 1
ATOM 772 C CA . GLU A 1 98 ? 4.747 -11.400 -3.081 1.00 56.81 98 GLU A CA 1
ATOM 773 C C . GLU A 1 98 ? 3.747 -12.553 -3.238 1.00 56.81 98 GLU A C 1
ATOM 775 O O . GLU A 1 98 ? 3.378 -13.208 -2.258 1.00 56.81 98 GLU A O 1
ATOM 780 N N . ILE A 1 99 ? 3.245 -12.759 -4.455 1.00 54.50 99 ILE A N 1
ATOM 781 C CA . ILE A 1 99 ? 2.425 -13.930 -4.761 1.00 54.50 99 ILE A CA 1
ATOM 782 C C . ILE A 1 99 ? 3.420 -15.084 -4.920 1.00 54.50 99 ILE A C 1
ATOM 784 O O . ILE A 1 99 ? 4.221 -15.025 -5.855 1.00 54.50 99 ILE A O 1
ATOM 788 N N . PRO A 1 100 ? 3.412 -16.106 -4.042 1.00 51.47 100 PRO A N 1
ATOM 789 C CA . PRO A 1 100 ? 4.277 -17.261 -4.234 1.00 51.47 100 PRO A CA 1
ATOM 790 C C . PRO A 1 100 ? 3.940 -17.915 -5.580 1.00 51.47 100 PRO A C 1
ATOM 792 O O . PRO A 1 100 ? 2.758 -18.045 -5.913 1.00 51.47 100 PRO A O 1
ATOM 795 N N . GLY A 1 101 ? 4.977 -18.272 -6.343 1.00 44.53 101 GLY A N 1
ATOM 796 C CA . GLY A 1 101 ? 4.855 -18.938 -7.645 1.00 44.53 101 GLY A CA 1
ATOM 797 C C . GLY A 1 101 ? 4.158 -20.293 -7.591 1.00 44.53 101 GLY A C 1
ATOM 798 O O . GLY A 1 101 ? 4.254 -20.976 -6.546 1.00 44.53 101 GLY A O 1
#